Protein AF-A0A7S2CFZ1-F1 (afdb_monomer)

Organism: NCBI:txid3111310

Foldseek 3Di:
DPPLPQDDDPDDQQAWKWFQPPVPPDTAIWGFHDADRNLQWTWIAHPVVRDIDTRGHPVRIGHDPPLPQQDDPDDQQAWKFFQPPVPPDTAIWGFHDADSSLQWTWIAHVVVRDIDTRGHPVRIGHDPPPPDD

Nearest PDB structures (foldseek):
  4a4h-assembly1_A  TM=8.186E-01  e=2.047E-03  Homo sapiens
  5yj8-assembly1_A  TM=8.790E-01  e=8.697E-03  Homo sapiens
  7w2p-assembly1_A  TM=8.349E-01  e=7.781E-03  Homo sapiens
  2d9t-assembly1_A  TM=7.530E-01  e=4.716E-03  Mus musculus
  4a4g-assembly1_A  TM=7.393E-01  e=6.585E-03  Homo sapiens

Secondary structure (DSSP, 8-state):
------PPPSS-TT-EEEEEGGGSS-EEEEEEEEEETTTTEEEEEETTTTEEEEEEEGGGEEE------PPPSS-TT-EEEEEGGGSS-EEEEEEEEEETTTTEEEEEETTTTEEEEEEEGGGEEE-------

pLDDT: mean 83.28, std 13.05, range [39.97, 94.94]

Radius of gyration: 23.25 Å; Cα contacts (8 Å, |Δi|>4): 254; chains: 1; bounding box: 58×42×56 Å

Structure (mmCIF, N/CA/C/O backbone):
data_AF-A0A7S2CFZ1-F1
#
_entry.id   AF-A0A7S2CFZ1-F1
#
loop_
_atom_site.group_PDB
_atom_site.id
_atom_site.type_symbol
_atom_site.label_atom_id
_atom_site.label_alt_id
_atom_site.label_comp_id
_atom_site.label_asym_id
_atom_site.label_entity_id
_atom_site.label_seq_id
_atom_site.pdbx_PDB_ins_code
_atom_site.Cartn_x
_atom_site.Cartn_y
_atom_site.Cartn_z
_atom_site.occupancy
_atom_site.B_iso_or_equiv
_atom_site.auth_seq_id
_atom_site.auth_comp_id
_atom_site.auth_asym_id
_atom_site.auth_atom_id
_atom_site.pdbx_PDB_model_num
ATOM 1 N N . LYS A 1 1 ? -40.564 6.532 23.169 1.00 40.66 1 LYS A N 1
ATOM 2 C CA . LYS A 1 1 ? -39.519 5.753 22.469 1.00 40.66 1 LYS A CA 1
ATOM 3 C C . LYS A 1 1 ? -38.373 6.714 22.209 1.00 40.66 1 LYS A C 1
ATOM 5 O O . LYS A 1 1 ? -38.565 7.614 21.406 1.00 40.66 1 LYS A O 1
ATOM 10 N N . LYS A 1 2 ? -37.279 6.622 22.972 1.00 47.91 2 LYS A N 1
ATOM 11 C CA . LYS A 1 2 ? -36.036 7.321 22.623 1.00 47.91 2 LYS A CA 1
ATOM 12 C C . LYS A 1 2 ? -35.600 6.692 21.297 1.00 47.91 2 LYS A C 1
ATOM 14 O O . LYS A 1 2 ? -35.561 5.467 21.229 1.00 47.91 2 LYS A O 1
ATOM 19 N N . GLN A 1 3 ? -35.482 7.484 20.235 1.00 39.97 3 GLN A N 1
ATOM 20 C CA . GLN A 1 3 ? -34.882 6.997 18.999 1.00 39.97 3 GLN A CA 1
ATOM 21 C C . GLN A 1 3 ? -33.429 6.698 19.349 1.00 39.97 3 GLN A C 1
ATOM 23 O O . GLN A 1 3 ? -32.700 7.581 19.789 1.00 39.97 3 GLN A O 1
ATOM 28 N N . GLU A 1 4 ? -33.089 5.421 19.310 1.00 52.59 4 GLU A N 1
ATOM 29 C CA . GLU A 1 4 ? -31.716 4.954 19.349 1.00 52.59 4 GLU A CA 1
ATOM 30 C C . GLU A 1 4 ? -31.159 5.344 17.976 1.00 52.59 4 GLU A C 1
ATOM 32 O O . GLU A 1 4 ? -31.447 4.692 16.973 1.00 52.59 4 GLU A O 1
ATOM 37 N N . GLU A 1 5 ? -30.534 6.520 17.889 1.00 58.25 5 GLU A N 1
ATOM 38 C CA . GLU A 1 5 ? -29.737 6.892 16.722 1.00 58.25 5 GLU A CA 1
ATOM 39 C C . GLU A 1 5 ? -28.524 5.968 16.735 1.00 58.25 5 GLU A C 1
ATOM 41 O O . GLU A 1 5 ? -27.528 6.234 17.398 1.00 58.25 5 GLU A O 1
ATOM 46 N N . SER A 1 6 ? -28.654 4.817 16.080 1.00 58.25 6 SER A N 1
ATOM 47 C CA . SER A 1 6 ? -27.525 3.941 15.805 1.00 58.25 6 SER A CA 1
ATOM 48 C C . SER A 1 6 ? -26.575 4.706 14.888 1.00 58.25 6 SER A C 1
ATOM 50 O O . SER A 1 6 ? -26.855 4.871 13.700 1.00 58.25 6 SER A O 1
ATOM 52 N N . VAL A 1 7 ? -25.486 5.229 15.449 1.00 73.75 7 VAL A N 1
ATOM 53 C CA . VAL A 1 7 ? -24.428 5.865 14.664 1.00 73.75 7 VAL A CA 1
ATOM 54 C C . VAL A 1 7 ? -23.743 4.761 13.865 1.00 73.75 7 VAL A C 1
ATOM 56 O O . VAL A 1 7 ? -23.335 3.749 14.428 1.00 73.75 7 VAL A O 1
ATOM 59 N N . SER A 1 8 ? -23.664 4.911 12.548 1.00 79.06 8 SER A N 1
ATOM 60 C CA . SER A 1 8 ? -22.894 4.006 11.693 1.00 79.06 8 SER A CA 1
ATOM 61 C C . SER A 1 8 ? -21.407 4.370 11.759 1.00 79.06 8 SER A C 1
ATOM 63 O O . SER A 1 8 ? -21.102 5.561 11.652 1.00 79.06 8 SER A O 1
ATOM 65 N N . PRO A 1 9 ? -20.491 3.397 11.907 1.00 85.88 9 PRO A N 1
ATOM 66 C CA . PRO A 1 9 ? -19.060 3.676 11.901 1.00 85.88 9 PRO A CA 1
ATOM 67 C C . PRO A 1 9 ? -18.592 4.176 10.525 1.00 85.88 9 PRO A C 1
ATOM 69 O O . PRO A 1 9 ? -19.032 3.682 9.490 1.00 85.88 9 PRO A O 1
ATOM 72 N N . GLU A 1 10 ? -17.696 5.159 10.535 1.00 88.25 10 GLU A N 1
ATOM 73 C CA . GLU A 1 10 ? -16.952 5.682 9.379 1.00 88.25 10 GLU A CA 1
ATOM 74 C C . GLU A 1 10 ? -15.678 4.871 9.094 1.00 88.25 10 GLU A C 1
ATOM 76 O O . GLU A 1 10 ? -15.182 4.899 7.971 1.00 88.25 10 GLU A O 1
ATOM 81 N N . PHE A 1 11 ? -15.160 4.158 10.100 1.00 90.38 11 PHE A N 1
ATOM 82 C CA . PHE A 1 11 ? -13.965 3.318 10.011 1.00 90.38 11 PHE A CA 1
ATOM 83 C C . PHE A 1 11 ? -14.271 1.898 10.487 1.00 90.38 11 PHE A C 1
ATOM 85 O O . PHE A 1 11 ? -14.978 1.711 11.482 1.00 90.38 11 PHE A O 1
ATOM 92 N N . ASP A 1 12 ? -13.711 0.904 9.807 1.00 89.81 12 ASP A N 1
ATOM 93 C CA . ASP A 1 12 ? -13.920 -0.506 10.128 1.00 89.81 12 ASP A CA 1
ATOM 94 C C . ASP A 1 12 ? -12.948 -1.008 11.204 1.00 89.81 12 ASP A C 1
ATOM 96 O O . ASP A 1 12 ? -11.806 -0.560 11.311 1.00 89.81 12 ASP A O 1
ATOM 100 N N . VAL A 1 13 ? -13.380 -1.988 12.003 1.00 90.44 13 VAL A N 1
ATOM 101 C CA . VAL A 1 13 ? -12.491 -2.672 12.957 1.00 90.44 13 VAL A CA 1
ATOM 102 C C . VAL A 1 13 ? -11.384 -3.402 12.195 1.00 90.44 13 VAL A C 1
ATOM 104 O O . VAL A 1 13 ? -11.654 -4.165 11.271 1.00 90.44 13 VAL A O 1
ATOM 107 N N . GLY A 1 14 ? -10.139 -3.184 12.609 1.00 88.69 14 GLY A N 1
ATOM 108 C CA . GLY A 1 14 ? -8.927 -3.661 11.947 1.00 88.69 14 GLY A CA 1
ATOM 109 C C . GLY A 1 14 ? -8.366 -2.696 10.901 1.00 88.69 14 GLY A C 1
ATOM 110 O O . GLY A 1 14 ? -7.283 -2.950 10.385 1.00 88.69 14 GLY A O 1
ATOM 111 N N . GLN A 1 15 ? -9.058 -1.595 10.592 1.00 89.56 15 GLN A N 1
ATOM 112 C CA . GLN A 1 15 ? -8.553 -0.591 9.663 1.00 89.56 15 GLN A CA 1
ATOM 113 C C . GLN A 1 15 ? -7.383 0.188 10.278 1.00 89.56 15 GLN A C 1
ATOM 115 O O . GLN A 1 15 ? -7.471 0.670 11.411 1.00 89.56 15 GLN A O 1
ATOM 120 N N . GLU A 1 16 ? -6.313 0.355 9.500 1.00 90.31 16 GLU A N 1
ATOM 121 C CA . GLU A 1 16 ? -5.230 1.284 9.813 1.00 90.31 16 GLU A CA 1
ATOM 122 C C . GLU A 1 16 ? -5.667 2.726 9.542 1.00 90.31 16 GLU A C 1
ATOM 124 O O . GLU A 1 16 ? -6.146 3.092 8.463 1.00 90.31 16 GLU A O 1
ATOM 129 N N . VAL A 1 17 ? -5.498 3.559 10.554 1.00 91.31 17 VAL A N 1
ATOM 130 C CA . VAL A 1 17 ? -5.866 4.969 10.577 1.00 91.31 17 VAL A CA 1
ATOM 131 C C . VAL A 1 17 ? -4.725 5.761 11.194 1.00 91.31 17 VAL A C 1
ATOM 133 O O . VAL A 1 17 ? -3.798 5.205 11.773 1.00 91.31 17 VAL A O 1
ATOM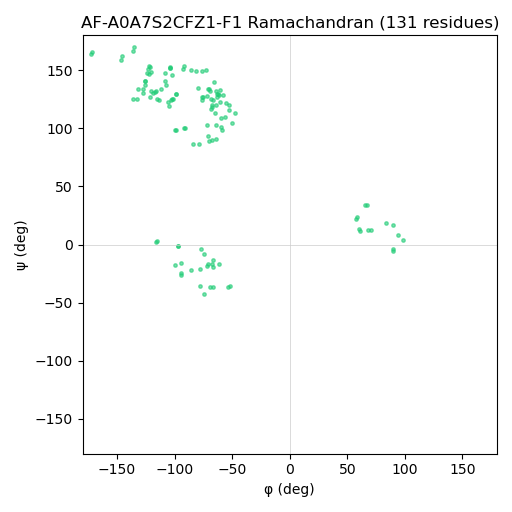 136 N N . GLU A 1 18 ? -4.802 7.078 11.114 1.00 90.56 18 GLU A N 1
ATOM 137 C CA . GLU A 1 18 ? -3.941 7.937 11.914 1.00 90.56 18 GLU A CA 1
ATOM 138 C C . GLU A 1 18 ? -4.826 8.681 12.916 1.00 90.56 18 GLU A C 1
ATOM 140 O O . GLU A 1 18 ? -5.808 9.330 12.543 1.00 90.56 18 GLU A O 1
ATOM 145 N N . ALA A 1 19 ? -4.508 8.558 14.201 1.00 90.00 19 ALA A N 1
ATOM 146 C CA . ALA A 1 19 ? -5.313 9.068 15.301 1.00 90.00 19 ALA A CA 1
ATOM 147 C C . ALA A 1 19 ? -4.605 10.227 16.013 1.00 90.00 19 ALA A C 1
ATOM 149 O O . ALA A 1 19 ? -3.417 10.153 16.326 1.00 90.00 19 ALA A O 1
ATOM 150 N N . ASN A 1 20 ? -5.337 11.308 16.284 1.00 87.88 20 ASN A N 1
ATOM 151 C CA . ASN A 1 20 ? -4.835 12.481 16.996 1.00 87.88 20 ASN A CA 1
ATOM 152 C C . ASN A 1 20 ? -4.793 12.222 18.509 1.00 87.88 20 ASN A C 1
ATOM 154 O O . ASN A 1 20 ? -5.744 12.552 19.223 1.00 87.88 20 ASN A O 1
ATOM 158 N N . PHE A 1 21 ? -3.690 11.636 18.976 1.00 76.12 21 PHE A N 1
ATOM 159 C CA . PHE A 1 21 ? -3.494 11.245 20.372 1.00 76.12 21 PHE A CA 1
ATOM 160 C C . PHE A 1 21 ? -3.683 12.437 21.323 1.00 76.12 21 PHE A C 1
ATOM 162 O O . PHE A 1 21 ? -3.027 13.480 21.194 1.00 76.12 21 PHE A O 1
ATOM 169 N N . GLY A 1 22 ? -4.627 12.315 22.261 1.00 71.19 22 GLY A N 1
ATOM 170 C CA . GLY A 1 22 ? -4.947 13.365 23.236 1.00 71.19 22 GLY A CA 1
ATOM 171 C C . GLY A 1 22 ? -5.443 14.700 22.649 1.00 71.19 22 GLY A C 1
ATOM 172 O O . GLY A 1 22 ? -5.489 15.701 23.367 1.00 71.19 22 GLY A O 1
ATOM 173 N N . GLY A 1 23 ? -5.786 14.764 21.356 1.00 70.69 23 GLY A N 1
ATOM 174 C CA . GLY A 1 23 ? -6.293 15.976 20.700 1.00 70.69 23 GLY A CA 1
ATOM 175 C C . GLY A 1 23 ? -5.270 17.112 20.547 1.00 70.69 23 GLY A C 1
ATOM 176 O O . GLY A 1 23 ? -5.654 18.238 20.222 1.00 70.69 23 GLY A O 1
ATOM 177 N N . ALA A 1 24 ? -3.978 16.846 20.763 1.00 73.31 24 ALA A N 1
ATOM 178 C CA . ALA A 1 24 ? -2.913 17.855 20.754 1.00 73.31 24 ALA A CA 1
ATOM 179 C C . ALA A 1 24 ? -2.478 18.300 19.340 1.00 73.31 24 ALA A C 1
ATOM 181 O O . ALA A 1 24 ? -1.654 19.204 19.199 1.00 73.31 24 ALA A O 1
ATOM 182 N N . GLY A 1 25 ? -3.035 17.686 18.291 1.00 74.38 25 GLY A N 1
ATOM 183 C CA . GLY A 1 25 ? -2.776 18.008 16.885 1.00 74.38 25 GLY A CA 1
ATOM 184 C C . GLY A 1 25 ? -1.687 17.154 16.233 1.00 74.38 25 GLY A C 1
ATOM 185 O O . GLY A 1 25 ? -1.294 17.450 15.106 1.00 74.38 25 GLY A O 1
ATOM 186 N N . SER A 1 26 ? -1.210 16.110 16.916 1.00 82.81 26 SER A N 1
ATOM 187 C CA . SER A 1 26 ? -0.248 15.142 16.376 1.00 82.81 26 SER A CA 1
ATOM 188 C C . SER A 1 26 ? -0.973 13.837 16.074 1.00 82.81 26 SER A C 1
ATOM 190 O O . SER A 1 26 ? -1.617 13.277 16.955 1.00 82.81 26 SER A O 1
ATOM 192 N N . PHE A 1 27 ? -0.899 13.393 14.822 1.00 86.38 27 PHE A N 1
ATOM 193 C CA . PHE A 1 27 ? -1.535 12.165 14.355 1.00 86.38 27 PHE A CA 1
ATOM 194 C C . PHE A 1 27 ? -0.501 11.048 14.323 1.00 86.38 27 PHE A C 1
ATOM 196 O O . PHE A 1 27 ? 0.568 11.237 13.743 1.00 86.38 27 PHE A O 1
ATOM 203 N N . TYR A 1 28 ? -0.844 9.919 14.930 1.00 87.75 28 TYR A N 1
ATOM 204 C CA . TYR A 1 28 ? 0.003 8.736 15.029 1.00 87.75 28 TYR A CA 1
ATOM 205 C C . TYR A 1 28 ? -0.695 7.551 14.383 1.00 87.75 28 TYR A C 1
ATOM 207 O O . TYR A 1 28 ? -1.926 7.474 14.421 1.00 87.75 28 TYR A O 1
ATOM 215 N N . ASP A 1 29 ? 0.089 6.644 13.810 1.00 90.62 29 ASP A N 1
ATOM 216 C CA . ASP A 1 29 ? -0.428 5.404 13.247 1.00 90.62 29 ASP A CA 1
ATOM 217 C C . ASP A 1 29 ? -1.165 4.609 14.325 1.00 90.62 29 ASP A C 1
ATOM 219 O O . ASP A 1 29 ? -0.655 4.388 15.425 1.00 90.62 29 ASP A O 1
ATOM 223 N N . ALA A 1 30 ? -2.388 4.203 14.009 1.00 91.50 30 ALA A N 1
ATOM 224 C CA . ALA A 1 30 ? -3.236 3.455 14.910 1.00 91.50 30 ALA A CA 1
ATOM 225 C C . ALA A 1 30 ? -4.116 2.459 14.149 1.00 91.50 30 ALA A C 1
ATOM 227 O O . ALA A 1 30 ? -4.390 2.606 12.961 1.00 91.50 30 ALA A O 1
ATOM 228 N N . VAL A 1 31 ? -4.602 1.448 14.856 1.00 92.94 31 VAL A N 1
ATOM 229 C CA . VAL A 1 31 ? -5.530 0.444 14.330 1.00 92.94 31 VAL A CA 1
ATOM 230 C C . VAL A 1 31 ? -6.843 0.544 15.087 1.00 92.94 31 VAL A C 1
ATOM 232 O O . VAL A 1 31 ? -6.847 0.577 16.319 1.00 92.94 31 VAL A O 1
ATOM 235 N N . ILE A 1 32 ? -7.970 0.570 14.375 1.00 93.19 32 ILE A N 1
ATOM 236 C CA . ILE A 1 32 ? -9.291 0.522 15.012 1.00 93.19 32 ILE A CA 1
ATOM 237 C C . ILE A 1 32 ? -9.492 -0.854 15.653 1.00 93.19 32 ILE A C 1
ATOM 239 O O . ILE A 1 32 ? -9.540 -1.867 14.961 1.00 93.19 32 ILE A O 1
ATOM 243 N N . LEU A 1 33 ? -9.674 -0.909 16.969 1.00 94.44 33 LEU A N 1
ATOM 244 C CA . LEU A 1 33 ? -10.015 -2.141 17.686 1.00 94.44 33 LEU A CA 1
ATOM 245 C C . LEU A 1 33 ? -11.522 -2.317 17.887 1.00 94.44 33 LEU A C 1
ATOM 247 O O . LEU A 1 33 ? -11.999 -3.438 18.060 1.00 94.44 33 LEU A O 1
ATOM 251 N N . GLY A 1 34 ? -12.283 -1.223 17.884 1.00 92.50 34 GLY A N 1
ATOM 252 C CA . GLY A 1 34 ? -13.712 -1.268 18.167 1.00 92.50 34 GLY A CA 1
ATOM 253 C C . GLY A 1 34 ? -14.417 0.059 17.937 1.00 92.50 34 GLY A C 1
ATOM 254 O O . GLY A 1 34 ? -13.788 1.114 17.865 1.00 92.50 34 GLY A O 1
ATOM 255 N N . PHE A 1 35 ? -15.743 -0.010 17.850 1.00 93.81 35 PHE A N 1
ATOM 256 C CA . PHE A 1 35 ? -16.623 1.146 17.736 1.00 93.81 35 PHE A CA 1
ATOM 257 C C . PHE A 1 35 ? -17.790 1.024 18.723 1.00 93.81 35 PHE A C 1
ATOM 259 O O . PHE A 1 35 ? -18.519 0.031 18.731 1.00 93.81 35 PHE A O 1
ATOM 266 N N . ASP A 1 36 ? -17.959 2.045 19.557 1.00 89.88 36 ASP A N 1
ATOM 267 C CA . ASP A 1 36 ? -19.065 2.203 20.495 1.00 89.88 36 ASP A CA 1
ATOM 268 C C . ASP A 1 36 ? -20.182 2.993 19.799 1.00 89.88 36 ASP A C 1
ATOM 270 O O . ASP A 1 36 ? -20.127 4.220 19.696 1.00 89.88 36 ASP A O 1
ATOM 274 N N . ALA A 1 37 ? -21.202 2.282 19.315 1.00 85.19 37 ALA A N 1
ATOM 275 C CA . ALA A 1 37 ? -22.337 2.879 18.612 1.00 85.19 37 ALA A CA 1
ATOM 276 C C . ALA A 1 37 ? -23.275 3.692 19.525 1.00 85.19 37 ALA A C 1
ATOM 278 O O . ALA A 1 37 ? -24.068 4.484 19.017 1.00 85.19 37 ALA A O 1
ATOM 279 N N . GLU A 1 38 ? -23.200 3.518 20.853 1.00 84.69 38 GLU A N 1
ATOM 280 C CA . GLU A 1 38 ? -23.988 4.304 21.811 1.00 84.69 38 GLU A CA 1
ATOM 281 C C . GLU A 1 38 ? -23.380 5.697 22.016 1.00 84.69 38 GLU A C 1
ATOM 283 O O . GLU A 1 38 ? -24.110 6.676 22.192 1.00 84.69 38 GLU A O 1
ATOM 288 N N . LYS A 1 39 ? -22.044 5.791 21.999 1.00 84.88 39 LYS A N 1
ATOM 289 C CA . LYS A 1 39 ? -21.293 7.045 22.173 1.00 84.88 39 LYS A CA 1
ATOM 290 C C . LYS A 1 39 ? -20.806 7.665 20.862 1.00 84.88 39 LYS A C 1
ATOM 292 O O . LYS A 1 39 ? -20.456 8.843 20.860 1.00 84.88 39 LYS A O 1
ATOM 297 N N . GLY A 1 40 ? -20.769 6.900 19.772 1.00 87.44 40 GLY A N 1
ATOM 298 C CA . GLY A 1 40 ? -20.167 7.306 18.501 1.00 87.44 40 GLY A CA 1
ATOM 299 C C . GLY A 1 40 ? -18.645 7.458 18.580 1.00 87.44 40 GLY A C 1
ATOM 300 O O . GLY A 1 40 ? -18.085 8.353 17.949 1.00 87.44 40 GLY A O 1
ATOM 301 N N . THR A 1 41 ? -17.979 6.633 19.390 1.00 91.56 41 THR A N 1
ATOM 302 C CA . THR A 1 41 ? -16.531 6.720 19.640 1.00 91.56 41 THR A CA 1
ATOM 303 C C . THR A 1 41 ? -15.814 5.430 19.274 1.00 91.56 41 THR A C 1
ATOM 305 O O . THR A 1 41 ? -16.389 4.351 19.378 1.00 91.56 41 THR A O 1
ATOM 308 N N . TYR A 1 42 ? -14.541 5.529 18.922 1.00 93.00 42 TYR A N 1
ATOM 309 C CA . TYR A 1 42 ? -13.687 4.407 18.559 1.00 93.00 42 TYR A CA 1
ATOM 310 C C . TYR A 1 42 ? -12.727 4.054 19.690 1.00 93.00 42 TYR A C 1
ATOM 312 O O . TYR A 1 42 ? -12.328 4.907 20.488 1.00 93.00 42 TYR A O 1
ATOM 320 N N . THR A 1 43 ? -12.342 2.786 19.715 1.00 94.25 43 THR A N 1
ATOM 321 C CA . THR A 1 43 ? -11.174 2.305 20.444 1.00 94.25 43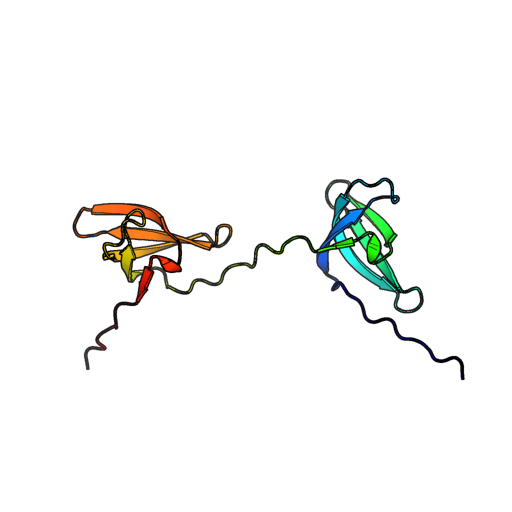 THR A CA 1
ATOM 322 C C . THR A 1 43 ? -10.065 2.088 19.431 1.00 94.25 43 THR A C 1
ATOM 324 O O . THR A 1 43 ? -10.271 1.365 18.455 1.00 94.25 43 THR A O 1
ATOM 327 N N . VAL A 1 44 ? -8.910 2.706 19.648 1.00 93.31 44 VAL A N 1
ATOM 328 C CA . VAL A 1 44 ? -7.756 2.629 18.747 1.00 93.31 44 VAL A CA 1
ATOM 329 C C . VAL A 1 44 ? -6.524 2.136 19.490 1.00 93.31 44 VAL A C 1
ATOM 331 O O . VAL A 1 44 ? -6.361 2.411 20.675 1.00 93.31 44 VAL A O 1
ATOM 334 N N . HIS A 1 45 ? -5.660 1.405 18.798 1.00 93.69 45 HIS A N 1
ATOM 335 C CA . HIS A 1 45 ? -4.392 0.914 19.326 1.00 93.69 45 HIS A CA 1
ATOM 336 C C . HIS A 1 45 ? -3.226 1.502 18.549 1.00 93.69 45 HIS A C 1
ATOM 338 O O . HIS A 1 45 ? -3.238 1.460 17.322 1.00 93.69 45 HIS A O 1
ATOM 344 N N . TYR A 1 46 ? -2.236 2.017 19.265 1.00 90.56 46 TYR A N 1
ATOM 345 C CA . TYR A 1 46 ? -1.016 2.599 18.729 1.00 90.56 46 TYR A CA 1
ATOM 346 C C . T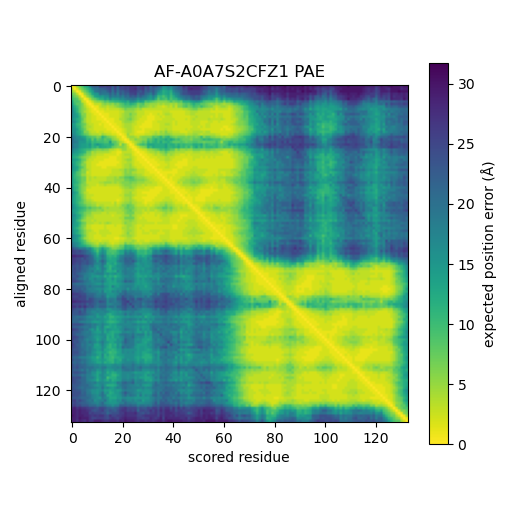YR A 1 46 ? 0.106 1.555 18.803 1.00 90.56 46 TYR A C 1
ATOM 348 O O . TYR A 1 46 ? 0.700 1.382 19.869 1.00 90.56 46 TYR A O 1
ATOM 356 N N . PRO A 1 47 ? 0.415 0.845 17.704 1.00 86.06 47 PRO A N 1
ATOM 357 C CA . PRO A 1 47 ? 1.385 -0.248 17.727 1.00 86.06 47 PRO A CA 1
ATOM 358 C C . PRO A 1 47 ? 2.826 0.212 17.998 1.00 86.06 47 PRO A C 1
ATOM 360 O O . PRO A 1 47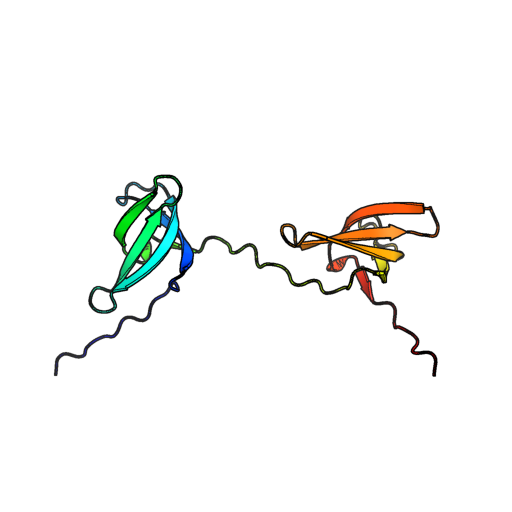 ? 3.648 -0.607 18.396 1.00 86.06 47 PRO A O 1
ATOM 363 N N . GLU A 1 48 ? 3.150 1.496 17.791 1.00 84.69 48 GLU A N 1
ATOM 364 C CA . GLU A 1 48 ? 4.495 2.030 18.067 1.00 84.69 48 GLU A CA 1
ATOM 365 C C . GLU A 1 48 ? 4.845 2.020 19.561 1.00 84.69 48 GLU A C 1
ATOM 367 O O . GLU A 1 48 ? 5.985 1.729 19.925 1.00 84.69 48 GLU A O 1
ATOM 372 N N . ASP A 1 49 ? 3.861 2.284 20.420 1.00 84.00 49 ASP A N 1
ATOM 373 C CA . ASP A 1 49 ? 4.034 2.369 21.874 1.00 84.00 49 ASP A CA 1
ATOM 374 C C . ASP A 1 49 ? 3.261 1.269 22.634 1.00 84.00 49 ASP A C 1
ATOM 376 O O . ASP A 1 49 ? 3.289 1.237 23.861 1.00 84.00 49 ASP A O 1
ATOM 380 N N . ASP A 1 50 ? 2.595 0.354 21.916 1.00 87.25 50 ASP A N 1
ATOM 381 C CA . ASP A 1 50 ? 1.705 -0.699 22.446 1.00 87.25 50 ASP A CA 1
ATOM 382 C C . ASP A 1 50 ? 0.524 -0.154 23.289 1.00 87.25 50 ASP A C 1
ATOM 384 O O . ASP A 1 50 ? -0.087 -0.861 24.088 1.00 87.25 50 ASP A O 1
ATOM 388 N N . GLU A 1 51 ? 0.155 1.115 23.096 1.00 88.19 51 GLU A N 1
ATOM 389 C CA . GLU A 1 51 ? -0.882 1.799 23.878 1.00 88.19 51 GLU A CA 1
ATOM 390 C C . GLU A 1 51 ? -2.269 1.675 23.227 1.00 88.19 51 GLU A C 1
ATOM 392 O O . GLU A 1 51 ? -2.409 1.517 22.016 1.00 88.19 51 GLU A O 1
ATOM 397 N N . THR A 1 52 ? -3.334 1.752 24.027 1.00 91.06 52 THR A N 1
ATOM 398 C CA . THR A 1 52 ? -4.726 1.720 23.538 1.00 91.06 52 THR A CA 1
ATOM 399 C C . THR A 1 52 ? -5.500 2.909 24.089 1.00 91.06 52 THR A C 1
ATOM 401 O O . THR A 1 52 ? -5.500 3.142 25.296 1.00 91.06 52 THR A O 1
ATOM 404 N N . GLU A 1 53 ? -6.197 3.636 23.219 1.00 89.12 53 GLU A N 1
ATOM 405 C CA . GLU A 1 53 ? -7.050 4.765 23.584 1.00 89.12 53 GLU A CA 1
ATOM 406 C C . GLU A 1 53 ? -8.515 4.452 23.258 1.00 89.12 53 GLU A C 1
ATOM 408 O O . GLU A 1 53 ? -8.874 4.101 22.133 1.00 89.12 53 GLU A O 1
ATOM 413 N N . GLU A 1 54 ? -9.378 4.580 24.262 1.00 91.81 54 GLU A N 1
ATOM 414 C CA . GLU A 1 54 ? -10.825 4.418 24.136 1.00 91.81 54 GLU A CA 1
ATOM 415 C C . GLU A 1 54 ? -11.510 5.786 24.105 1.00 91.81 54 GLU A C 1
ATOM 417 O O . GLU A 1 54 ? -11.115 6.711 24.815 1.00 91.81 54 GLU A O 1
ATOM 422 N N . GLY A 1 55 ? -12.600 5.908 23.347 1.00 88.88 55 GLY A N 1
ATOM 423 C CA . GLY A 1 55 ? -13.387 7.144 23.326 1.00 88.88 55 GLY A CA 1
ATOM 424 C C . GLY A 1 55 ? -12.932 8.160 22.275 1.00 88.88 55 GLY A C 1
ATOM 425 O O . GLY A 1 55 ? -13.323 9.326 22.346 1.00 88.88 55 GLY A O 1
ATOM 426 N N . VAL A 1 56 ? -12.139 7.736 21.289 1.00 89.38 56 VAL A N 1
ATOM 427 C CA . VAL A 1 56 ? -11.641 8.607 20.220 1.00 89.38 56 VAL A CA 1
ATOM 428 C C . VAL A 1 56 ? -12.784 8.966 19.273 1.00 89.38 56 VAL A C 1
ATOM 430 O O . VAL A 1 56 ? -13.507 8.099 18.787 1.00 89.38 56 VAL A O 1
ATOM 433 N N . LEU A 1 57 ? -12.985 10.254 19.005 1.00 89.88 57 LEU A N 1
ATOM 434 C CA . LEU A 1 57 ? -14.004 10.708 18.054 1.00 89.88 57 LEU A CA 1
ATOM 435 C C . LEU A 1 57 ? -13.544 10.476 16.614 1.00 89.88 57 LEU A C 1
ATOM 437 O O . LEU A 1 57 ? -12.363 10.632 16.315 1.00 89.88 57 LEU A O 1
ATOM 441 N N . ALA A 1 58 ? -14.487 10.237 15.698 1.00 86.69 58 ALA A N 1
ATOM 442 C CA . ALA A 1 58 ? -14.191 10.138 14.265 1.00 86.69 58 ALA A CA 1
ATOM 443 C C . ALA A 1 58 ? -13.403 11.349 13.733 1.00 86.69 58 ALA A C 1
ATOM 445 O O . ALA A 1 58 ? -12.499 11.198 12.925 1.00 86.69 58 ALA A O 1
ATOM 446 N N . SER A 1 59 ? -13.679 12.557 14.244 1.00 87.38 59 SER A N 1
ATOM 447 C CA . SER A 1 59 ? -12.962 13.787 13.865 1.00 87.38 59 SER A CA 1
ATOM 448 C C . SER A 1 59 ? -11.487 13.822 14.285 1.00 87.38 59 SER A C 1
ATOM 450 O O . SER A 1 59 ? -10.750 14.699 13.836 1.00 87.38 59 SER A O 1
ATOM 452 N N . PHE A 1 60 ? -11.059 12.911 15.161 1.00 89.06 60 PHE A N 1
ATOM 453 C CA . PHE A 1 60 ? -9.658 12.718 15.532 1.00 89.06 60 PHE A CA 1
ATOM 454 C C . PHE A 1 60 ? -8.991 11.585 14.758 1.00 89.06 60 PHE A C 1
ATOM 456 O O . PHE A 1 60 ? -7.799 11.363 14.943 1.00 89.06 60 PHE A O 1
ATOM 463 N N . LEU A 1 61 ? -9.724 10.907 13.882 1.00 89.56 61 LEU A N 1
ATOM 464 C CA . LEU A 1 61 ? -9.221 9.845 13.033 1.00 89.56 61 LEU A CA 1
ATOM 465 C C . LEU A 1 61 ? -9.145 10.344 11.595 1.00 89.56 61 LEU A C 1
ATOM 467 O O . LEU A 1 61 ? -10.024 11.055 11.107 1.00 89.56 61 LEU A O 1
ATOM 471 N N . ARG A 1 62 ? -8.092 9.949 10.895 1.00 90.38 62 ARG A N 1
ATOM 472 C CA . ARG A 1 62 ? -8.009 10.076 9.443 1.00 90.38 62 ARG A CA 1
ATOM 473 C C . ARG A 1 62 ? -7.699 8.714 8.851 1.00 90.38 62 ARG A C 1
ATOM 475 O O . ARG A 1 62 ? -6.913 7.959 9.417 1.00 90.38 62 ARG A O 1
ATOM 482 N N . ALA A 1 63 ? -8.326 8.399 7.721 1.00 83.31 63 ALA A N 1
ATOM 483 C CA . ALA A 1 63 ? -7.981 7.195 6.985 1.00 83.31 63 ALA A CA 1
ATOM 484 C C . ALA A 1 63 ? -6.512 7.304 6.586 1.00 83.31 63 ALA A C 1
ATOM 486 O O . ALA A 1 63 ? -6.129 8.260 5.900 1.00 83.31 63 ALA A O 1
ATOM 487 N N . LYS A 1 64 ? -5.707 6.323 6.995 1.00 76.50 64 LYS A N 1
ATOM 488 C CA . LYS A 1 64 ? -4.415 6.133 6.360 1.00 76.50 64 LYS A CA 1
ATOM 489 C C . LYS A 1 64 ? -4.729 5.842 4.902 1.00 76.50 64 LYS A C 1
ATOM 491 O O . LYS A 1 64 ? -5.668 5.095 4.610 1.00 76.50 64 LYS A O 1
ATOM 496 N N . LYS A 1 65 ? -4.028 6.495 3.977 1.00 62.66 65 LYS A N 1
ATOM 497 C CA . LYS A 1 65 ? -4.158 6.151 2.564 1.00 62.66 65 LYS A CA 1
ATOM 498 C C . LYS A 1 65 ? -3.740 4.689 2.480 1.00 62.66 65 LYS A C 1
ATOM 500 O O . LYS A 1 65 ? -2.554 4.407 2.601 1.00 62.66 65 LYS A O 1
ATOM 505 N N . GLN A 1 66 ? -4.715 3.786 2.397 1.00 55.00 66 GLN A N 1
ATOM 506 C CA . GLN A 1 66 ? -4.449 2.385 2.137 1.00 55.00 66 GLN A CA 1
ATOM 507 C C . GLN A 1 66 ? -3.600 2.404 0.874 1.00 55.00 66 GLN A C 1
ATOM 509 O O . GLN A 1 66 ? -4.038 2.926 -0.157 1.00 55.00 66 GLN A O 1
ATOM 514 N N . GLU A 1 67 ? -2.356 1.948 0.975 1.00 54.47 67 GLU A N 1
ATOM 515 C CA . GLU A 1 67 ? -1.658 1.494 -0.213 1.00 54.47 67 GLU A CA 1
ATOM 516 C C . GLU A 1 67 ? -2.491 0.299 -0.654 1.00 54.47 67 GLU A C 1
ATOM 518 O O . GLU A 1 67 ? -2.393 -0.787 -0.084 1.00 54.47 67 GLU A O 1
ATOM 523 N N . GLU A 1 68 ? -3.478 0.571 -1.519 1.00 54.00 68 GLU A N 1
ATOM 524 C CA . GLU A 1 68 ? -4.307 -0.454 -2.126 1.00 54.00 68 GLU A CA 1
ATOM 525 C C . GLU A 1 68 ? -3.319 -1.490 -2.623 1.00 54.00 68 GLU A C 1
ATOM 527 O O . GLU A 1 68 ? -2.479 -1.169 -3.460 1.00 54.00 68 GLU A O 1
ATOM 532 N N . SER A 1 69 ? -3.342 -2.685 -2.031 1.00 55.84 69 SER A N 1
ATOM 533 C CA . SER A 1 69 ? -2.506 -3.781 -2.489 1.00 55.84 69 SER A CA 1
ATOM 534 C C . SER A 1 69 ? -2.909 -4.013 -3.935 1.00 55.84 69 SER A C 1
ATOM 536 O O . SER A 1 69 ? -3.976 -4.567 -4.206 1.00 55.84 69 SER A O 1
ATOM 538 N N . VAL A 1 70 ? -2.124 -3.459 -4.857 1.00 65.12 70 VAL A N 1
ATOM 539 C CA . VAL A 1 70 ? -2.514 -3.392 -6.255 1.00 65.12 70 VAL A CA 1
ATOM 540 C C . VAL A 1 70 ? -2.483 -4.832 -6.734 1.00 65.12 70 VAL A C 1
ATOM 542 O O . VAL A 1 70 ? -1.454 -5.493 -6.668 1.00 65.12 70 VAL A O 1
ATOM 545 N N . SER A 1 71 ? -3.624 -5.380 -7.129 1.00 75.62 71 SER A N 1
ATOM 546 C CA . SER A 1 71 ? -3.642 -6.706 -7.736 1.00 75.62 71 SER A CA 1
ATOM 547 C C . SER A 1 71 ? -2.980 -6.613 -9.114 1.00 75.62 71 SER A C 1
ATOM 549 O O . SER A 1 71 ? -3.340 -5.706 -9.871 1.00 75.62 71 SER A O 1
ATOM 551 N N . PRO A 1 72 ? -2.045 -7.514 -9.462 1.00 83.00 72 PRO A N 1
ATOM 552 C CA . PRO A 1 72 ? -1.402 -7.476 -10.766 1.00 83.00 72 PRO A CA 1
ATOM 553 C C . PRO A 1 72 ? -2.432 -7.696 -11.883 1.00 83.00 72 PRO A C 1
ATOM 555 O O . PRO A 1 72 ? -3.218 -8.638 -11.850 1.00 83.00 72 PRO A O 1
ATOM 558 N N . GLU A 1 73 ? -2.415 -6.813 -12.876 1.00 88.25 73 GLU A N 1
ATOM 559 C CA . GLU A 1 73 ? -3.144 -6.912 -14.146 1.00 88.25 73 GLU A CA 1
ATOM 560 C C . GLU A 1 73 ? -2.469 -7.880 -15.130 1.00 88.25 73 GLU A C 1
ATOM 562 O O . GLU A 1 73 ? -3.121 -8.367 -16.052 1.00 88.25 73 GLU A O 1
ATOM 567 N N . PHE A 1 74 ? -1.173 -8.150 -14.940 1.00 90.50 74 PHE A N 1
ATOM 568 C CA . PHE A 1 74 ? -0.372 -9.040 -15.779 1.00 90.50 74 PHE A CA 1
ATOM 569 C C . PHE A 1 74 ? 0.312 -10.114 -14.935 1.00 90.50 74 PHE A C 1
ATOM 571 O O . PHE A 1 74 ? 0.878 -9.819 -13.880 1.00 90.50 74 PHE A O 1
ATOM 578 N N . ASP A 1 75 ? 0.304 -11.351 -15.421 1.00 90.44 75 ASP A N 1
ATOM 579 C CA . ASP A 1 75 ? 0.936 -12.479 -14.743 1.00 90.44 75 ASP A CA 1
ATOM 580 C C . ASP A 1 75 ? 2.447 -12.537 -15.009 1.00 90.44 75 ASP A C 1
ATOM 582 O O . ASP A 1 75 ? 2.933 -12.188 -16.086 1.00 90.44 75 ASP A O 1
ATOM 586 N N . VAL A 1 76 ? 3.211 -13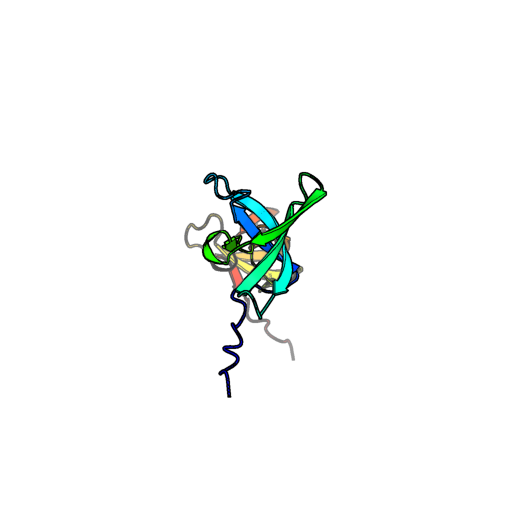.048 -14.040 1.00 91.94 76 VAL A N 1
ATOM 587 C CA . VAL A 1 76 ? 4.638 -13.341 -14.242 1.00 91.94 76 VAL A CA 1
ATOM 588 C C . VAL A 1 76 ? 4.799 -14.393 -15.342 1.00 91.94 76 VAL A C 1
ATOM 590 O O . VAL A 1 76 ? 4.181 -15.455 -15.304 1.00 91.94 76 VAL A O 1
ATOM 593 N N . GLY A 1 77 ? 5.651 -14.097 -16.319 1.00 91.00 77 GLY A N 1
ATOM 594 C CA . GLY A 1 77 ? 5.855 -14.883 -17.533 1.00 91.00 77 GLY A CA 1
ATOM 595 C C . GLY A 1 77 ? 4.939 -14.490 -18.694 1.00 91.00 77 GLY A C 1
ATOM 596 O O . GLY A 1 77 ? 5.101 -15.031 -19.785 1.00 91.00 77 GLY A O 1
ATOM 597 N N . GLN A 1 78 ? 3.999 -13.559 -18.500 1.00 92.25 78 GLN A N 1
ATOM 598 C CA . GLN A 1 78 ? 3.151 -13.071 -19.581 1.00 92.25 78 GLN A CA 1
ATOM 599 C C . GLN A 1 78 ? 3.958 -1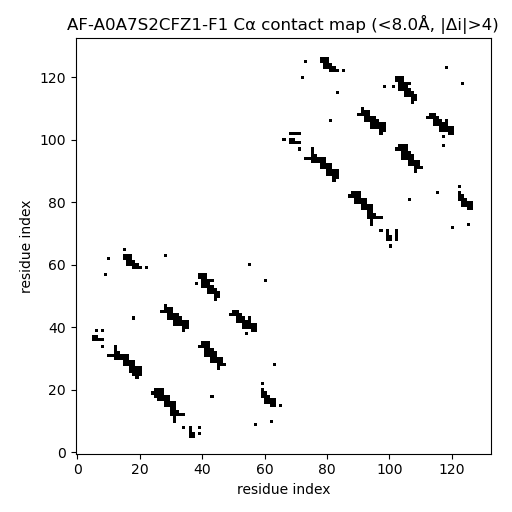2.227 -20.575 1.00 92.25 78 GLN A C 1
ATOM 601 O O . GLN A 1 78 ? 4.704 -11.325 -20.188 1.00 92.25 78 GLN A O 1
ATOM 606 N N . GLU A 1 79 ? 3.761 -12.498 -21.865 1.00 92.69 79 GLU A N 1
ATOM 607 C CA . GLU A 1 79 ? 4.265 -11.661 -22.951 1.00 92.69 79 GLU A CA 1
ATOM 608 C C . GLU A 1 79 ? 3.400 -10.402 -23.101 1.00 92.69 79 GLU A C 1
ATOM 610 O O . GLU A 1 79 ? 2.172 -10.459 -23.242 1.00 92.69 79 GLU A O 1
ATOM 615 N N . VAL A 1 80 ? 4.058 -9.251 -23.074 1.00 93.06 80 VAL A N 1
ATOM 616 C CA . VAL A 1 80 ? 3.453 -7.921 -23.115 1.00 93.06 80 VAL A CA 1
ATOM 617 C C . VAL A 1 80 ? 4.233 -7.023 -24.068 1.00 93.06 80 VAL A C 1
ATOM 619 O O . VAL A 1 80 ? 5.352 -7.332 -24.467 1.00 93.06 80 VAL A O 1
ATOM 622 N N . GLU A 1 81 ? 3.650 -5.887 -24.426 1.00 92.38 81 GLU A N 1
ATOM 623 C CA . GLU A 1 81 ? 4.389 -4.787 -25.037 1.00 92.38 81 GLU A CA 1
ATOM 624 C C . GLU A 1 81 ? 4.583 -3.693 -23.979 1.00 92.38 81 GLU A C 1
ATOM 626 O O . GLU A 1 81 ? 3.600 -3.159 -23.457 1.00 92.38 81 GLU A O 1
ATOM 631 N N . ALA A 1 82 ? 5.831 -3.364 -23.650 1.00 91.81 82 ALA A N 1
ATOM 632 C CA . ALA A 1 82 ? 6.184 -2.385 -22.626 1.00 91.81 82 ALA A CA 1
ATOM 633 C C . ALA A 1 82 ? 6.734 -1.090 -23.244 1.00 91.81 82 ALA 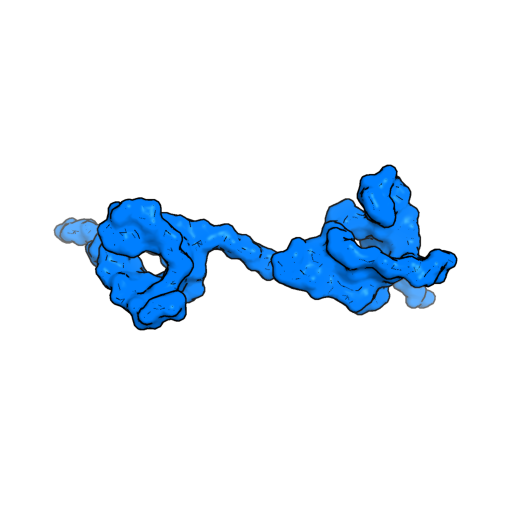A C 1
ATOM 635 O O . ALA A 1 82 ? 7.516 -1.114 -24.196 1.00 91.81 82 ALA A O 1
ATOM 636 N N . ASN A 1 83 ? 6.302 0.058 -22.718 1.00 90.44 83 ASN A N 1
ATOM 637 C CA . ASN A 1 83 ? 6.769 1.378 -23.138 1.00 90.44 83 ASN A CA 1
ATOM 638 C C . ASN A 1 83 ? 8.072 1.748 -22.424 1.00 90.44 83 ASN A C 1
ATOM 640 O O . ASN A 1 83 ? 8.039 2.427 -21.394 1.00 90.44 83 ASN A O 1
ATOM 644 N N . PHE A 1 84 ? 9.194 1.316 -22.997 1.00 80.56 84 PHE A N 1
ATOM 645 C CA . PHE A 1 84 ? 10.527 1.512 -22.431 1.00 80.56 84 PHE A CA 1
ATOM 646 C C . PHE A 1 84 ? 10.801 2.986 -22.097 1.00 80.56 84 PHE A C 1
ATOM 648 O O . PHE A 1 84 ? 10.728 3.867 -22.967 1.00 80.56 84 PHE A O 1
ATOM 655 N N . GLY A 1 85 ? 11.077 3.278 -20.821 1.00 77.00 85 GLY A N 1
ATOM 656 C CA . GLY A 1 85 ? 11.359 4.634 -20.338 1.00 77.00 85 GLY A CA 1
ATOM 657 C C . GLY A 1 85 ? 10.227 5.655 -20.538 1.00 77.00 85 GLY A C 1
ATOM 658 O O . GLY A 1 85 ? 10.462 6.861 -20.441 1.00 77.00 85 GLY A O 1
ATOM 659 N N . GLY A 1 86 ? 9.003 5.217 -20.859 1.00 75.81 86 GLY A N 1
ATOM 660 C CA . GLY A 1 86 ? 7.844 6.093 -21.051 1.00 75.81 86 GLY A CA 1
ATOM 661 C C . GLY A 1 86 ? 7.890 6.970 -22.312 1.00 75.81 86 GLY A C 1
ATOM 662 O O . GLY A 1 86 ? 7.071 7.880 -22.448 1.00 75.81 86 GLY A O 1
ATOM 663 N N . ALA A 1 87 ? 8.813 6.714 -23.246 1.00 76.94 87 ALA A N 1
ATOM 664 C CA . ALA A 1 87 ? 9.056 7.567 -24.416 1.00 76.94 87 ALA A CA 1
ATOM 665 C C . ALA A 1 87 ? 7.980 7.466 -25.523 1.00 76.94 87 ALA A C 1
ATOM 667 O O . ALA A 1 87 ? 7.984 8.257 -26.466 1.00 76.94 87 ALA A O 1
ATOM 668 N N . GLY A 1 88 ? 7.044 6.520 -25.404 1.00 78.31 88 GLY A N 1
ATOM 669 C CA . GLY A 1 88 ? 5.930 6.295 -26.331 1.00 78.31 88 GLY A CA 1
ATOM 670 C C . GLY A 1 88 ? 6.163 5.171 -27.346 1.00 78.31 88 GLY A C 1
ATOM 671 O O . GLY A 1 88 ? 5.299 4.951 -28.197 1.00 78.31 88 GLY A O 1
ATOM 672 N N . SER A 1 89 ? 7.288 4.460 -27.248 1.00 85.38 89 SER A N 1
ATOM 673 C CA . SER A 1 89 ? 7.626 3.305 -28.083 1.00 85.38 89 SER A CA 1
ATOM 674 C C . SER A 1 89 ? 7.420 2.024 -27.288 1.00 85.38 89 SER A C 1
ATOM 676 O O . SER A 1 89 ? 7.984 1.877 -26.210 1.00 85.38 89 SER A O 1
ATOM 678 N N . PHE A 1 90 ? 6.612 1.113 -27.823 1.00 88.81 90 PHE A N 1
ATOM 679 C CA . PHE A 1 90 ? 6.287 -0.158 -27.187 1.00 88.81 90 PHE A CA 1
ATOM 680 C C . PHE A 1 90 ? 7.152 -1.263 -27.788 1.00 88.81 90 PHE A C 1
ATOM 682 O O . PHE A 1 90 ? 7.226 -1.376 -29.012 1.00 88.81 90 PHE A O 1
ATOM 689 N N . TYR A 1 91 ? 7.797 -2.039 -26.924 1.00 89.81 91 TYR A N 1
ATOM 690 C CA . TYR A 1 91 ? 8.690 -3.132 -27.291 1.00 89.81 91 TYR A CA 1
ATOM 691 C C . TYR A 1 91 ? 8.216 -4.429 -26.657 1.00 89.81 91 TYR A C 1
ATOM 693 O O . TYR A 1 91 ? 7.617 -4.420 -25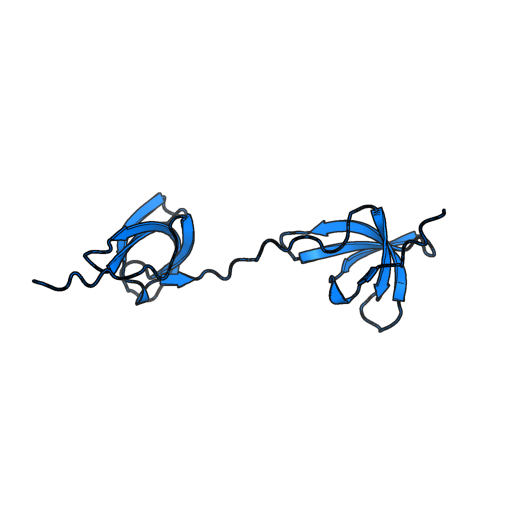.579 1.00 89.81 91 TYR A O 1
ATOM 701 N N . ASP A 1 92 ? 8.506 -5.536 -27.327 1.00 92.44 92 ASP A N 1
ATOM 702 C CA . ASP A 1 92 ? 8.184 -6.861 -26.826 1.00 92.44 92 ASP A CA 1
ATOM 703 C C . ASP A 1 92 ? 8.940 -7.134 -25.530 1.00 92.44 92 ASP A C 1
ATOM 705 O O . ASP A 1 92 ? 10.159 -6.981 -25.459 1.00 92.44 92 ASP A O 1
ATOM 709 N N . ALA A 1 93 ? 8.197 -7.530 -24.503 1.00 92.94 93 ALA A N 1
ATOM 710 C CA . ALA A 1 93 ? 8.738 -7.790 -23.188 1.00 92.94 93 ALA A CA 1
ATOM 711 C C . ALA A 1 93 ? 8.004 -8.936 -22.487 1.00 92.94 93 ALA A C 1
ATOM 713 O O . ALA A 1 93 ? 6.887 -9.316 -22.841 1.00 92.94 93 ALA A O 1
ATOM 714 N N . VAL A 1 94 ? 8.640 -9.477 -21.456 1.00 94.56 94 VAL A N 1
ATOM 715 C CA . VAL A 1 94 ? 8.087 -10.519 -20.591 1.00 94.56 94 VAL A CA 1
ATOM 716 C C . VAL A 1 94 ? 8.052 -10.001 -19.162 1.00 94.56 94 VAL A C 1
ATOM 718 O O . VAL A 1 94 ? 9.045 -9.466 -18.669 1.00 94.56 94 VAL A O 1
ATOM 721 N N . ILE A 1 95 ? 6.921 -10.173 -18.479 1.00 94.38 95 ILE A N 1
ATOM 722 C CA . ILE A 1 95 ? 6.799 -9.833 -17.057 1.00 94.38 95 ILE A CA 1
ATOM 723 C C . ILE A 1 95 ? 7.674 -10.791 -16.245 1.00 94.38 95 ILE A C 1
ATOM 725 O O . ILE A 1 95 ? 7.447 -11.998 -16.249 1.00 94.38 95 ILE A O 1
ATOM 729 N N . LEU A 1 96 ? 8.652 -10.271 -15.511 1.00 94.94 96 LEU A N 1
ATOM 730 C CA . LEU A 1 96 ? 9.471 -11.056 -14.583 1.00 94.94 96 LEU A CA 1
ATOM 731 C C . LEU A 1 96 ? 8.940 -11.022 -13.150 1.00 94.94 96 LEU A C 1
ATOM 733 O O . LEU A 1 96 ? 9.190 -11.947 -12.379 1.00 94.94 96 LEU A O 1
ATOM 737 N N . GLY A 1 97 ? 8.226 -9.962 -12.778 1.00 92.56 97 GLY A N 1
ATOM 738 C CA . GLY A 1 97 ? 7.780 -9.761 -11.407 1.00 92.56 97 GLY A CA 1
ATOM 739 C C . GLY A 1 97 ? 6.826 -8.588 -11.261 1.00 92.56 97 GLY A C 1
ATOM 740 O O . GLY A 1 97 ? 6.703 -7.749 -12.154 1.00 92.56 97 GLY A O 1
ATOM 741 N N . PHE A 1 98 ? 6.168 -8.544 -10.109 1.00 92.56 98 PHE A N 1
ATOM 742 C CA . PHE A 1 98 ? 5.279 -7.465 -9.717 1.00 92.56 98 PHE A CA 1
ATOM 743 C C . PHE A 1 98 ? 5.545 -7.080 -8.260 1.00 92.56 98 PHE A C 1
ATOM 745 O O . PHE A 1 98 ? 5.531 -7.926 -7.365 1.00 92.56 98 PHE A O 1
ATOM 752 N N . ASP A 1 99 ? 5.808 -5.799 -8.047 1.00 88.50 99 ASP A N 1
ATOM 753 C CA . ASP A 1 99 ? 5.998 -5.167 -6.750 1.00 88.50 99 ASP A CA 1
ATOM 754 C C . ASP A 1 99 ? 4.633 -4.645 -6.280 1.00 88.50 99 ASP A C 1
ATOM 756 O O . ASP A 1 99 ? 4.154 -3.613 -6.753 1.00 88.50 99 ASP A O 1
ATOM 760 N N . ALA A 1 100 ? 3.989 -5.398 -5.385 1.00 82.62 100 ALA A N 1
ATOM 761 C CA . ALA A 1 100 ? 2.661 -5.077 -4.859 1.00 82.62 100 ALA A CA 1
ATOM 762 C C . ALA A 1 100 ? 2.658 -3.888 -3.886 1.00 82.62 100 ALA A C 1
ATOM 764 O O . ALA A 1 100 ? 1.600 -3.306 -3.662 1.00 82.62 100 ALA A O 1
ATOM 765 N N . GLU A 1 101 ? 3.821 -3.530 -3.330 1.00 78.31 101 GLU A N 1
ATOM 766 C CA . GLU A 1 101 ? 3.978 -2.356 -2.466 1.00 78.31 101 GLU A CA 1
ATOM 767 C C . GLU A 1 101 ? 3.948 -1.076 -3.312 1.00 78.31 101 GLU A C 1
ATOM 769 O O . GLU A 1 101 ? 3.278 -0.109 -2.971 1.00 78.31 101 GLU A O 1
ATOM 774 N N . LYS A 1 102 ? 4.628 -1.083 -4.465 1.00 82.12 102 LYS A N 1
ATOM 775 C CA . LYS A 1 102 ? 4.715 0.064 -5.382 1.00 82.12 102 LYS A CA 1
ATOM 776 C C . LYS A 1 102 ? 3.672 0.049 -6.499 1.00 82.12 102 LYS A C 1
ATOM 778 O O . LYS A 1 102 ? 3.502 1.062 -7.178 1.00 82.12 102 LYS A O 1
ATOM 783 N N . GLY A 1 103 ? 3.019 -1.085 -6.745 1.00 86.50 103 GLY A N 1
ATOM 784 C CA . GLY A 1 103 ? 2.136 -1.288 -7.895 1.00 86.50 103 GLY A CA 1
ATOM 785 C C . GLY A 1 103 ? 2.872 -1.255 -9.240 1.00 86.50 103 GLY A C 1
ATOM 786 O O . GLY A 1 103 ? 2.331 -0.757 -10.229 1.00 86.50 103 GLY A O 1
ATOM 787 N N . THR A 1 104 ? 4.117 -1.737 -9.286 1.00 90.81 104 THR A N 1
ATOM 788 C CA . THR A 1 104 ? 4.975 -1.683 -10.486 1.00 90.81 104 THR A CA 1
ATOM 789 C C . THR A 1 104 ? 5.437 -3.063 -10.934 1.00 90.81 104 THR A C 1
ATOM 791 O O . THR A 1 104 ? 5.591 -3.962 -10.118 1.00 90.81 104 THR A O 1
ATOM 794 N N . TYR A 1 105 ? 5.735 -3.220 -12.218 1.00 92.75 105 TYR A N 1
ATOM 795 C CA . TYR A 1 105 ? 6.226 -4.456 -12.817 1.00 92.75 105 TYR A CA 1
ATOM 796 C C . TYR A 1 105 ? 7.722 -4.386 -13.099 1.00 92.75 105 TYR A C 1
ATOM 798 O O . TYR A 1 105 ? 8.280 -3.321 -13.379 1.00 92.75 105 TYR A O 1
ATOM 806 N N . THR A 1 106 ? 8.339 -5.559 -13.082 1.00 94.81 106 THR A N 1
ATOM 807 C CA . THR A 1 106 ? 9.652 -5.798 -13.670 1.00 94.81 106 THR A CA 1
ATOM 808 C C . THR A 1 106 ? 9.445 -6.490 -15.006 1.00 94.81 106 THR A C 1
ATOM 810 O O . THR A 1 106 ? 8.792 -7.533 -15.062 1.00 94.81 106 THR A O 1
ATOM 813 N N . VAL A 1 107 ? 9.997 -5.925 -16.073 1.00 94.25 107 VAL A N 1
ATOM 814 C CA . VAL A 1 107 ? 9.888 -6.445 -17.439 1.00 94.25 107 VAL A CA 1
ATOM 815 C C . VAL A 1 107 ? 11.258 -6.723 -18.031 1.00 94.25 107 VAL A C 1
ATOM 817 O O . VAL A 1 107 ? 12.219 -6.013 -17.748 1.00 94.25 107 VAL A O 1
ATOM 820 N N . HIS A 1 108 ? 11.343 -7.751 -18.865 1.00 94.62 108 HIS A N 1
ATOM 821 C CA . HIS A 1 108 ? 12.548 -8.108 -19.604 1.00 94.62 108 HIS A CA 1
ATOM 822 C C . HIS A 1 108 ? 12.304 -8.025 -21.103 1.00 94.62 108 HIS A C 1
ATOM 824 O O . HIS A 1 108 ? 11.331 -8.595 -21.592 1.00 94.62 108 HIS A O 1
ATOM 830 N N . TYR A 1 109 ? 13.201 -7.349 -21.810 1.00 92.19 109 TYR A N 1
ATOM 831 C CA . TYR A 1 109 ? 13.165 -7.143 -23.251 1.00 92.19 109 TYR A CA 1
ATOM 832 C C . TYR A 1 109 ? 14.121 -8.140 -23.926 1.00 92.19 109 TYR A C 1
ATOM 834 O O . TYR A 1 109 ? 15.327 -7.891 -23.972 1.00 92.19 109 TYR A O 1
ATOM 842 N N . PRO A 1 110 ? 13.623 -9.269 -24.464 1.00 88.31 110 PRO A N 1
ATOM 843 C CA . PRO A 1 110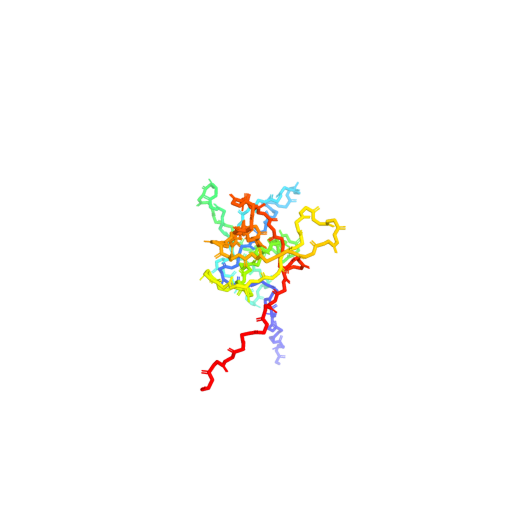 ? 14.475 -10.322 -25.016 1.00 88.31 110 PRO A CA 1
ATOM 844 C C . PRO A 1 110 ? 15.227 -9.912 -26.293 1.00 88.31 110 PRO A C 1
ATOM 846 O O . PRO A 1 110 ? 16.173 -10.597 -26.672 1.00 88.31 110 PRO A O 1
ATOM 849 N N . GLU A 1 111 ? 14.821 -8.831 -26.974 1.00 86.00 111 GLU A N 1
ATOM 850 C CA . GLU A 1 111 ? 15.523 -8.342 -28.173 1.00 86.00 111 GLU A CA 1
ATOM 851 C C . GLU A 1 111 ? 16.904 -7.750 -27.852 1.00 86.00 111 GLU A C 1
ATOM 853 O O . GLU A 1 111 ? 17.852 -7.968 -28.607 1.00 86.00 111 GLU A O 1
ATOM 858 N N . ASP A 1 112 ? 17.029 -7.061 -26.716 1.00 85.62 112 ASP A N 1
ATOM 859 C CA . ASP A 1 112 ? 18.256 -6.374 -26.293 1.00 85.62 112 ASP A CA 1
ATOM 860 C C . ASP A 1 112 ? 18.861 -6.961 -24.997 1.00 85.62 112 ASP A C 1
ATOM 862 O O . ASP A 1 112 ? 19.886 -6.474 -24.526 1.00 85.62 112 ASP A O 1
ATOM 866 N N . ASP A 1 113 ? 18.262 -8.023 -24.440 1.00 89.12 113 ASP A N 1
ATOM 867 C CA . ASP A 1 113 ? 18.630 -8.661 -23.157 1.00 89.12 113 ASP A CA 1
ATOM 868 C C . ASP A 1 113 ? 18.578 -7.691 -21.950 1.00 89.12 113 ASP A C 1
ATOM 870 O O . ASP A 1 113 ? 19.216 -7.899 -20.920 1.00 89.12 113 ASP A O 1
ATOM 874 N N . GLU A 1 114 ? 17.786 -6.620 -22.056 1.00 89.69 114 GLU A N 1
ATOM 875 C CA . GLU A 1 114 ? 17.654 -5.569 -21.039 1.00 89.69 114 GLU A CA 1
ATOM 876 C C . GLU A 1 114 ? 16.496 -5.863 -20.071 1.00 89.69 114 GLU A C 1
ATOM 878 O O . GLU A 1 114 ? 15.501 -6.498 -20.421 1.00 89.69 114 GLU A O 1
ATOM 883 N N . THR A 1 115 ? 16.601 -5.386 -18.829 1.00 91.81 115 THR A N 1
ATOM 884 C CA . THR A 1 115 ? 15.545 -5.516 -17.808 1.00 91.81 115 THR A CA 1
ATOM 885 C C . THR A 1 115 ? 15.218 -4.150 -17.224 1.00 91.81 115 THR A C 1
ATOM 887 O O . THR A 1 115 ? 16.120 -3.400 -16.859 1.00 91.81 115 THR A O 1
ATOM 890 N N . GLU A 1 116 ? 13.931 -3.837 -17.104 1.00 90.69 116 GLU A N 1
ATOM 891 C CA . GLU A 1 116 ? 13.433 -2.584 -16.540 1.00 90.69 116 GLU A CA 1
ATOM 892 C C . GLU A 1 116 ? 12.536 -2.873 -15.334 1.00 90.69 116 GLU A C 1
ATOM 894 O O . GLU A 1 116 ? 11.589 -3.658 -15.403 1.00 90.69 116 GLU A O 1
ATOM 899 N N . GLU A 1 117 ? 12.848 -2.233 -14.213 1.00 92.38 117 GLU A N 1
ATOM 900 C CA . GLU A 1 117 ? 12.083 -2.304 -12.969 1.00 92.38 117 GLU A CA 1
ATOM 901 C C . GLU A 1 117 ? 11.273 -1.019 -12.778 1.00 92.38 117 GLU A C 1
ATOM 903 O O . GLU A 1 117 ? 11.682 0.058 -13.212 1.00 92.38 117 GLU A O 1
ATOM 908 N N . GLY A 1 118 ? 10.140 -1.105 -12.079 1.00 89.62 118 GLY A N 1
ATOM 909 C CA . GLY A 1 118 ? 9.331 0.080 -11.781 1.00 89.62 118 GLY A CA 1
ATOM 910 C C . GLY A 1 118 ? 8.375 0.486 -12.909 1.00 89.62 118 GLY A C 1
ATOM 911 O O . GLY A 1 118 ? 7.892 1.619 -12.926 1.00 89.62 118 GLY A O 1
ATOM 912 N N . VAL A 1 119 ? 8.080 -0.415 -13.849 1.00 90.25 119 VAL A N 1
ATOM 913 C CA . VAL A 1 119 ? 7.186 -0.129 -14.976 1.00 90.25 119 VAL A CA 1
ATOM 914 C C . VAL A 1 119 ? 5.735 -0.133 -14.502 1.00 90.25 119 VAL A C 1
ATOM 916 O O . VAL A 1 119 ? 5.258 -1.102 -13.923 1.00 90.25 119 VAL A O 1
ATOM 919 N N . LEU A 1 120 ? 5.002 0.955 -14.733 1.00 90.06 120 LEU A N 1
ATOM 920 C CA . LEU A 1 120 ? 3.583 1.043 -14.375 1.00 90.06 120 LEU A CA 1
ATOM 921 C C . LEU A 1 120 ? 2.721 0.191 -15.313 1.00 90.06 120 LEU A C 1
ATOM 923 O O . LEU A 1 120 ? 3.015 0.099 -16.503 1.00 90.06 120 LEU A O 1
ATOM 927 N N . ALA A 1 121 ? 1.591 -0.325 -14.819 1.00 88.25 121 ALA A N 1
ATOM 928 C CA . ALA A 1 121 ? 0.627 -1.061 -15.647 1.00 88.25 121 ALA A CA 1
ATOM 929 C C . ALA A 1 121 ? 0.185 -0.269 -16.894 1.00 88.25 121 ALA A C 1
ATOM 931 O O . ALA A 1 121 ? 0.070 -0.819 -17.983 1.00 88.25 121 ALA A O 1
ATOM 932 N N . SER A 1 122 ? 0.047 1.056 -16.766 1.00 87.94 122 SER A N 1
ATOM 933 C CA . SER A 1 122 ? -0.280 1.982 -17.863 1.00 87.94 122 SER A CA 1
ATOM 934 C C . SER A 1 122 ? 0.750 2.017 -19.002 1.00 87.94 122 SER A C 1
ATOM 936 O O . SER A 1 122 ? 0.461 2.545 -20.079 1.00 87.94 122 SER A O 1
ATOM 938 N N . PHE A 1 123 ? 1.961 1.507 -18.770 1.00 90.19 123 PHE A N 1
ATOM 939 C CA . PHE A 1 123 ? 3.017 1.372 -19.771 1.00 90.19 123 PHE A CA 1
ATOM 940 C C . PHE A 1 123 ? 3.084 -0.022 -20.385 1.00 90.19 123 PHE A C 1
ATOM 942 O O . PHE A 1 123 ? 3.884 -0.230 -21.292 1.00 90.19 123 PHE A O 1
ATOM 949 N N . LEU A 1 124 ? 2.229 -0.943 -19.951 1.00 91.31 124 LEU A N 1
ATOM 950 C CA . LEU A 1 124 ? 2.160 -2.306 -20.447 1.00 91.31 124 LEU A CA 1
ATOM 951 C C . LEU A 1 124 ? 0.901 -2.508 -21.282 1.00 91.31 124 LEU A C 1
ATOM 953 O O . LEU A 1 124 ? -0.152 -1.914 -21.040 1.00 91.31 124 LEU A O 1
ATOM 957 N N . ARG A 1 125 ? 1.002 -3.370 -22.288 1.00 92.25 125 ARG A N 1
ATOM 958 C CA . ARG A 1 125 ? -0.130 -3.808 -23.103 1.00 92.25 125 ARG A CA 1
ATOM 959 C C . ARG A 1 125 ? -0.105 -5.316 -23.223 1.00 92.25 125 ARG A C 1
ATOM 961 O O . ARG A 1 125 ? 0.936 -5.902 -23.504 1.00 92.25 125 ARG A O 1
ATOM 968 N N . ALA A 1 126 ? -1.261 -5.944 -23.036 1.00 86.75 126 ALA A N 1
ATOM 969 C CA . ALA A 1 126 ? -1.387 -7.373 -23.261 1.00 86.75 126 ALA A CA 1
ATOM 970 C C . ALA A 1 126 ? -1.215 -7.657 -24.753 1.00 86.75 126 ALA A C 1
ATOM 972 O O . ALA A 1 126 ? -1.982 -7.141 -25.576 1.00 86.75 126 ALA A O 1
ATOM 973 N N . LYS A 1 127 ? -0.268 -8.531 -25.099 1.00 80.94 127 LYS A N 1
ATOM 974 C CA . LYS A 1 127 ? -0.316 -9.172 -26.405 1.00 80.94 127 LYS A CA 1
ATOM 975 C C . LYS A 1 127 ? -1.575 -10.021 -26.447 1.00 80.94 127 LYS A C 1
ATOM 977 O O . LYS A 1 127 ? -1.856 -10.777 -25.517 1.00 80.94 127 LYS A O 1
ATOM 982 N N . LYS A 1 128 ? -2.357 -9.900 -27.522 1.00 65.31 128 LYS A N 1
ATOM 983 C CA . LYS A 1 128 ? -3.373 -10.914 -27.812 1.00 65.31 128 LYS A CA 1
ATOM 984 C C . LYS A 1 128 ? -2.630 -12.240 -27.884 1.00 65.31 128 LYS A C 1
ATOM 986 O O . LYS A 1 128 ? -1.865 -12.439 -28.822 1.00 65.31 128 LYS A O 1
ATOM 991 N N . GLN A 1 129 ? -2.841 -13.112 -26.901 1.00 54.28 129 GLN A N 1
ATOM 992 C CA . GLN A 1 129 ? -2.454 -14.500 -27.056 1.00 54.28 129 GLN A CA 1
ATOM 993 C C . GLN A 1 129 ? -3.243 -15.011 -28.255 1.00 54.28 129 GLN A C 1
ATOM 995 O O . GLN A 1 129 ? -4.472 -15.092 -28.225 1.00 54.28 129 GLN A O 1
ATOM 1000 N N . GLU A 1 130 ? -2.544 -15.240 -29.359 1.00 56.09 130 GLU A N 1
ATOM 1001 C CA . GLU A 1 130 ? -3.102 -15.974 -30.476 1.00 56.09 130 GLU A CA 1
ATOM 1002 C C . GLU A 1 130 ? -3.203 -17.418 -29.974 1.00 56.09 130 GLU A C 1
ATOM 1004 O O . GLU A 1 130 ? -2.237 -18.178 -30.030 1.00 56.09 130 GLU A O 1
ATOM 1009 N N . GLU A 1 131 ? -4.340 -17.751 -29.345 1.00 51.91 131 GLU A N 1
ATOM 1010 C CA . GLU A 1 131 ? -4.688 -19.123 -28.978 1.00 51.91 131 GLU A CA 1
ATOM 1011 C C . GLU A 1 131 ? -4.488 -19.983 -30.228 1.00 51.91 131 GLU A C 1
ATOM 1013 O O . GLU A 1 131 ? -5.244 -19.904 -31.198 1.00 51.91 131 GLU A O 1
ATOM 1018 N N . SER A 1 132 ? -3.403 -20.751 -30.229 1.00 48.53 132 SER A N 1
ATOM 1019 C CA . SER A 1 132 ? -3.099 -21.700 -31.286 1.00 48.53 132 SER A CA 1
ATOM 1020 C C . SER A 1 132 ? -4.085 -22.859 -31.146 1.00 48.53 132 SER A C 1
ATOM 1022 O O . SER A 1 132 ? -3.958 -23.670 -30.228 1.00 48.53 132 SER A O 1
ATOM 1024 N N . VAL A 1 133 ? -5.103 -22.866 -32.012 1.00 46.66 133 VAL A N 1
ATOM 1025 C CA . VAL A 1 133 ? -6.113 -23.934 -32.165 1.00 46.66 133 VAL A CA 1
ATOM 1026 C C . VAL A 1 133 ? -5.503 -25.177 -32.804 1.00 46.66 133 VAL A C 1
ATOM 1028 O O . VAL A 1 133 ? -4.714 -25.018 -33.764 1.00 46.66 133 VAL A O 1
#

InterPro domains:
  IPR002999 Tudor domain [SM00333] (9-69)
  IPR002999 Tudor domain [SM00333] (72-132)
  IPR014002 Agenet domain, plant type [SM00743] (9-69)
  IPR014002 Agenet domain, plant type [SM00743] (72-132)

Sequence (133 aa):
KKQEESVSPEFDVGQEVEANFGGAGSFYDAVILGFDAEKGTYTVHYPEDDETEEGVLASFLRAKKQEESVSPEFDVGQEVEANFGGAGSFYDAVILGFDAEKGTYTVHYPEDDETEEGVLASFLRAKKQEESV

Solvent-accessible surface area (backbone atoms only — not comparable to full-atom values): 7941 Å² total; per-residue (Å²): 131,83,81,79,72,74,49,77,78,94,69,57,72,70,38,61,26,29,33,31,61,92,72,76,78,52,68,41,67,24,30,28,72,40,73,42,45,91,78,54,21,28,27,35,31,27,74,91,78,74,44,74,49,74,70,44,44,65,91,42,49,42,79,45,81,71,76,66,72,44,75,77,92,68,56,72,69,39,60,28,32,34,29,63,92,72,74,78,51,70,40,68,25,31,30,72,39,72,42,45,88,79,50,21,29,28,36,33,28,78,90,76,76,44,76,49,74,72,42,45,66,91,41,49,39,80,53,80,77,77,77,84,126

Mean predicted aligned error: 12.18 Å